Protein AF-A0A7K4GMF8-F1 (afdb_monomer_lite)

pLDDT: mean 74.52, std 19.61, range [29.48, 93.5]

Structure (mmCIF, N/CA/C/O backbone):
data_AF-A0A7K4GMF8-F1
#
_entry.id   AF-A0A7K4GMF8-F1
#
loop_
_atom_site.group_PDB
_atom_site.id
_atom_site.type_symbol
_atom_site.label_atom_id
_atom_site.label_alt_id
_atom_site.label_comp_id
_atom_site.label_asym_id
_atom_site.label_entity_id
_atom_site.label_seq_id
_atom_site.pdbx_PDB_ins_code
_atom_site.Cartn_x
_atom_site.Cartn_y
_atom_site.Cartn_z
_atom_site.occupancy
_atom_site.B_iso_or_equiv
_atom_site.auth_seq_id
_atom_site.auth_comp_id
_atom_site.auth_asym_id
_atom_site.auth_atom_id
_atom_site.pdbx_PDB_model_num
ATOM 1 N N . MET A 1 1 ? -16.614 16.692 -18.295 1.00 58.47 1 MET A N 1
ATOM 2 C CA . MET A 1 1 ? -15.230 16.206 -18.483 1.00 58.47 1 MET A CA 1
ATOM 3 C C . MET A 1 1 ? -15.254 14.702 -18.284 1.00 58.47 1 MET A C 1
ATOM 5 O O . MET A 1 1 ? -15.741 14.270 -17.250 1.00 58.47 1 MET A O 1
ATOM 9 N N . SER A 1 2 ? -14.826 13.918 -19.275 1.00 72.44 2 SER A N 1
ATOM 10 C CA . SER A 1 2 ? -14.635 12.476 -19.089 1.00 72.44 2 SER A CA 1
ATOM 11 C C . SER A 1 2 ? -13.378 12.295 -18.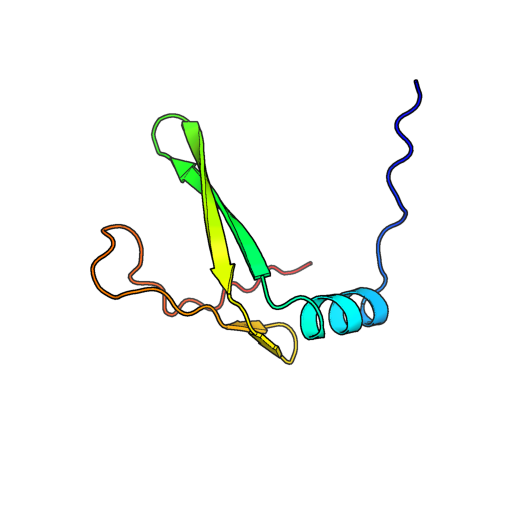245 1.00 72.44 2 SER A C 1
ATOM 13 O O . SER A 1 2 ? -12.295 12.664 -18.693 1.00 72.44 2 SER A O 1
ATOM 15 N N . TYR A 1 3 ? -13.521 11.829 -17.006 1.00 74.00 3 TYR A N 1
ATOM 16 C CA . TYR A 1 3 ? -12.366 11.502 -16.178 1.00 74.00 3 TYR A CA 1
ATOM 17 C C . TYR A 1 3 ? -11.794 10.176 -16.675 1.00 74.00 3 TYR A C 1
ATOM 19 O O . TYR A 1 3 ? -12.339 9.110 -16.397 1.00 74.00 3 TYR A O 1
ATOM 27 N N . THR A 1 4 ? -10.735 10.248 -17.474 1.00 82.62 4 THR A N 1
ATOM 28 C CA . THR A 1 4 ? -10.045 9.054 -17.959 1.00 82.62 4 THR A CA 1
ATOM 29 C C . THR A 1 4 ? -9.098 8.585 -16.867 1.00 82.62 4 THR A C 1
ATOM 31 O O . THR A 1 4 ? -8.036 9.170 -16.658 1.00 82.62 4 THR A O 1
ATOM 34 N N . GLN A 1 5 ? -9.505 7.547 -16.142 1.00 85.31 5 GLN A N 1
ATOM 35 C CA . GLN A 1 5 ? -8.623 6.865 -15.208 1.00 85.31 5 GLN A CA 1
ATOM 36 C C . GLN A 1 5 ? -7.478 6.207 -15.987 1.00 85.31 5 GLN A C 1
ATOM 38 O O . GLN A 1 5 ? -7.688 5.670 -17.077 1.00 85.31 5 GLN A O 1
ATOM 43 N N . ALA A 1 6 ? -6.262 6.271 -15.441 1.00 84.94 6 ALA A N 1
ATOM 44 C CA . ALA A 1 6 ? -5.125 5.565 -16.015 1.00 84.94 6 ALA A CA 1
ATOM 45 C C . ALA A 1 6 ? -5.415 4.051 -16.078 1.00 84.94 6 ALA A C 1
ATOM 47 O O . ALA A 1 6 ? -6.131 3.534 -15.212 1.00 84.94 6 ALA A O 1
ATOM 48 N N . PRO A 1 7 ? -4.881 3.335 -17.082 1.00 86.50 7 PRO A N 1
ATOM 49 C CA . PRO A 1 7 ? -4.990 1.883 -17.130 1.00 86.50 7 PRO A CA 1
ATOM 50 C C . PRO A 1 7 ? -4.375 1.252 -15.874 1.00 86.50 7 PRO A C 1
ATOM 52 O O . PRO A 1 7 ? -3.489 1.826 -15.238 1.00 86.50 7 PRO A O 1
ATOM 55 N N . HIS A 1 8 ? -4.868 0.070 -15.508 1.00 88.00 8 HIS A N 1
ATOM 56 C CA . HIS A 1 8 ? -4.315 -0.693 -14.394 1.00 88.00 8 HIS A CA 1
ATOM 57 C C . HIS A 1 8 ? -2.870 -1.107 -14.696 1.00 88.00 8 HIS A C 1
ATOM 59 O O . HIS A 1 8 ? -2.534 -1.418 -15.838 1.00 88.00 8 HIS A O 1
ATOM 65 N N . LEU A 1 9 ? -2.033 -1.126 -13.659 1.00 90.81 9 LEU A N 1
ATOM 66 C CA . LEU A 1 9 ? -0.690 -1.693 -13.741 1.00 90.81 9 LEU A CA 1
ATOM 67 C C . LEU A 1 9 ? -0.791 -3.216 -13.862 1.00 90.81 9 LEU A C 1
ATOM 69 O O . LEU A 1 9 ? -1.648 -3.831 -13.220 1.00 90.81 9 LEU A O 1
ATOM 73 N N . ASN A 1 10 ? 0.098 -3.830 -14.639 1.00 93.50 10 ASN A N 1
ATOM 74 C CA . ASN A 1 10 ? 0.290 -5.280 -14.567 1.00 93.50 10 ASN A CA 1
ATOM 75 C C . ASN A 1 10 ? 1.054 -5.675 -13.285 1.00 93.50 10 ASN A C 1
ATOM 77 O O . ASN A 1 10 ? 1.585 -4.816 -12.580 1.00 93.50 10 ASN A O 1
ATOM 81 N N . ASP A 1 11 ? 1.135 -6.974 -12.979 1.00 90.81 11 ASP A N 1
ATOM 82 C CA . ASP A 1 11 ? 1.775 -7.464 -11.747 1.00 90.81 11 ASP A CA 1
ATOM 83 C C . ASP A 1 11 ? 3.216 -6.971 -11.575 1.00 90.81 11 ASP A C 1
ATOM 85 O O . ASP A 1 11 ? 3.605 -6.557 -10.483 1.00 90.81 11 ASP A O 1
ATOM 89 N N . LYS A 1 12 ? 3.997 -6.963 -12.662 1.00 91.81 12 LYS A N 1
ATOM 90 C CA . LYS A 1 12 ? 5.382 -6.496 -12.632 1.00 91.81 12 LYS A CA 1
ATOM 91 C C . LYS A 1 12 ? 5.458 -4.991 -12.387 1.00 91.81 12 LYS A C 1
ATOM 93 O O . LYS A 1 12 ? 6.256 -4.548 -11.570 1.00 91.81 12 LYS A O 1
ATOM 98 N N . GLU A 1 13 ? 4.646 -4.208 -13.088 1.00 92.50 13 GLU A N 1
ATOM 99 C CA . GLU A 1 13 ? 4.605 -2.752 -12.921 1.00 92.50 13 GLU A CA 1
ATOM 100 C C . GLU A 1 13 ? 4.146 -2.356 -11.516 1.00 92.50 13 GLU A C 1
ATOM 102 O O . GLU A 1 13 ? 4.686 -1.418 -10.929 1.00 92.50 13 GLU A O 1
ATOM 107 N N . ARG A 1 14 ? 3.179 -3.091 -10.958 1.00 91.38 14 ARG A N 1
ATOM 108 C CA . ARG A 1 14 ? 2.739 -2.941 -9.573 1.00 91.38 14 ARG A CA 1
ATOM 109 C C . ARG A 1 14 ? 3.892 -3.212 -8.613 1.00 91.38 14 ARG A C 1
ATOM 111 O O . ARG A 1 14 ? 4.155 -2.378 -7.753 1.00 91.38 14 ARG A O 1
ATOM 118 N N . ASP A 1 15 ? 4.553 -4.359 -8.738 1.00 91.00 15 ASP A N 1
ATOM 119 C CA . ASP A 1 15 ? 5.618 -4.750 -7.815 1.00 91.00 15 ASP A CA 1
ATOM 120 C C . ASP A 1 15 ? 6.803 -3.772 -7.900 1.00 91.00 15 ASP A C 1
ATOM 122 O O . ASP A 1 15 ? 7.246 -3.263 -6.871 1.00 91.00 15 ASP A O 1
ATOM 126 N N . ASP A 1 16 ? 7.215 -3.386 -9.114 1.00 91.75 16 ASP A N 1
ATOM 127 C CA . ASP A 1 16 ? 8.263 -2.382 -9.346 1.00 91.75 16 ASP A CA 1
ATOM 128 C C . ASP A 1 16 ? 7.892 -1.001 -8.759 1.00 91.75 16 ASP A C 1
ATOM 130 O O . ASP A 1 16 ? 8.772 -0.243 -8.336 1.00 91.75 16 ASP A O 1
ATOM 134 N N . PHE A 1 17 ? 6.604 -0.637 -8.761 1.00 90.88 17 PHE A N 1
ATOM 135 C CA . PHE A 1 17 ? 6.110 0.606 -8.164 1.00 90.88 17 PHE A CA 1
ATOM 136 C C . PHE A 1 17 ? 6.132 0.541 -6.633 1.00 90.88 17 PHE A C 1
ATOM 138 O O . PHE A 1 17 ? 6.654 1.449 -5.980 1.00 90.88 17 PHE A O 1
ATOM 145 N N . LEU A 1 18 ? 5.603 -0.543 -6.062 1.00 90.81 18 LEU A N 1
ATOM 146 C CA . LEU A 1 18 ? 5.511 -0.743 -4.616 1.00 90.81 18 LEU A CA 1
ATOM 147 C C . LEU A 1 18 ? 6.887 -0.897 -3.954 1.00 90.81 18 LEU A C 1
ATOM 149 O O . LEU A 1 18 ? 7.054 -0.484 -2.809 1.00 90.81 18 LEU A O 1
ATOM 153 N N . GLU A 1 19 ? 7.887 -1.426 -4.662 1.00 89.19 19 GLU A N 1
ATOM 154 C CA . GLU A 1 19 ? 9.273 -1.487 -4.174 1.00 89.19 19 GLU A CA 1
ATOM 155 C C . GLU A 1 19 ? 9.954 -0.108 -4.098 1.00 89.19 19 GLU A C 1
ATOM 157 O O . GLU A 1 19 ? 10.880 0.081 -3.308 1.00 89.19 1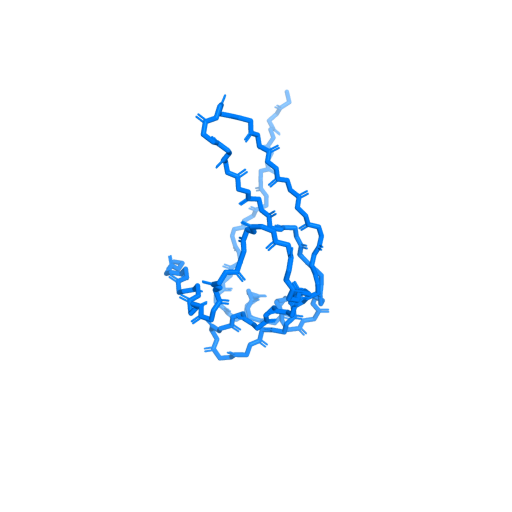9 GLU A O 1
ATOM 162 N N . LYS A 1 20 ? 9.505 0.873 -4.895 1.00 86.81 20 LYS A N 1
ATOM 163 C CA . LYS A 1 20 ? 10.132 2.207 -4.992 1.00 86.81 20 LYS A CA 1
ATOM 164 C C . LYS A 1 20 ? 9.453 3.285 -4.153 1.00 86.81 20 LYS A C 1
ATOM 166 O O . LYS A 1 20 ? 10.086 4.301 -3.873 1.00 86.81 20 LYS A O 1
ATOM 171 N N . ALA A 1 21 ? 8.184 3.110 -3.792 1.00 78.62 21 ALA A N 1
ATOM 172 C CA . ALA A 1 21 ? 7.392 4.110 -3.079 1.00 78.62 21 ALA A CA 1
ATOM 173 C C . ALA A 1 21 ? 7.293 3.745 -1.589 1.00 78.62 21 ALA A C 1
ATOM 175 O O . ALA A 1 21 ? 6.416 2.978 -1.230 1.00 78.62 21 ALA A O 1
ATOM 176 N N . PRO A 1 22 ? 8.137 4.276 -0.686 1.00 79.19 22 PRO A N 1
ATOM 177 C CA . PRO A 1 22 ? 8.188 3.802 0.699 1.00 79.19 22 PRO A CA 1
ATOM 178 C C . PRO A 1 22 ? 7.050 4.331 1.580 1.00 79.19 22 PRO A C 1
ATOM 180 O O . PRO A 1 22 ? 7.024 4.041 2.775 1.00 79.19 22 PRO A O 1
ATOM 183 N N . THR A 1 23 ? 6.142 5.153 1.048 1.00 88.12 23 THR A N 1
ATOM 184 C CA . THR A 1 23 ? 5.069 5.783 1.819 1.00 88.12 23 THR A CA 1
ATOM 185 C C . THR A 1 23 ? 3.697 5.477 1.238 1.00 88.12 23 THR A C 1
ATOM 187 O O . THR A 1 23 ? 3.489 5.500 0.027 1.00 88.12 23 THR A O 1
ATOM 190 N N . ALA A 1 24 ? 2.744 5.198 2.123 1.00 89.44 24 ALA A N 1
ATOM 191 C CA . ALA A 1 24 ? 1.348 4.952 1.781 1.00 89.44 24 ALA A CA 1
ATOM 192 C C . ALA A 1 24 ? 0.427 5.676 2.764 1.00 89.44 24 ALA A C 1
ATOM 194 O O . ALA A 1 24 ? 0.850 6.081 3.847 1.00 89.44 24 ALA A O 1
ATOM 195 N N . ILE A 1 25 ? -0.845 5.816 2.396 1.00 88.00 25 ILE A N 1
ATOM 196 C CA . ILE A 1 25 ? -1.902 6.232 3.318 1.00 88.00 25 ILE A CA 1
ATOM 197 C C . ILE A 1 25 ? -2.771 5.009 3.580 1.00 88.00 25 ILE A C 1
ATOM 199 O O . ILE A 1 25 ? -3.383 4.474 2.657 1.00 88.00 25 ILE A O 1
ATOM 203 N N . ILE A 1 26 ? -2.823 4.569 4.834 1.00 85.75 26 ILE A N 1
ATOM 204 C CA . ILE A 1 26 ? -3.761 3.529 5.252 1.00 85.75 26 ILE A CA 1
ATOM 205 C C . ILE A 1 26 ? -5.057 4.215 5.645 1.00 85.75 26 ILE A C 1
ATOM 207 O O . ILE A 1 26 ? -5.076 5.029 6.570 1.00 85.75 26 ILE A O 1
ATOM 211 N N . CYS A 1 27 ? -6.133 3.860 4.953 1.00 84.44 27 CYS A N 1
ATOM 212 C CA . CYS A 1 27 ? -7.475 4.332 5.248 1.00 84.44 27 CYS A CA 1
ATOM 213 C C . CYS A 1 27 ? -8.262 3.249 5.989 1.00 84.44 27 CYS A C 1
ATOM 215 O O . CYS A 1 27 ? -8.227 2.075 5.629 1.00 84.44 27 CYS A O 1
ATOM 217 N N . SER A 1 28 ? -8.999 3.663 7.011 1.00 83.12 28 SER A N 1
ATOM 218 C CA . SER A 1 28 ? -9.957 2.835 7.741 1.00 83.12 28 SER A CA 1
ATOM 219 C C . SER A 1 28 ? -11.286 3.570 7.837 1.00 83.12 28 SER A C 1
ATOM 221 O O . SER A 1 28 ? -11.319 4.802 7.808 1.00 83.12 28 SER A O 1
ATOM 223 N N . ILE A 1 29 ? -12.370 2.813 7.958 1.00 85.25 29 ILE A N 1
ATOM 224 C CA . ILE A 1 29 ? -13.691 3.353 8.270 1.00 85.25 29 ILE A CA 1
ATOM 225 C C . ILE A 1 29 ? -13.909 3.136 9.768 1.00 85.25 29 ILE A C 1
ATOM 227 O O . ILE A 1 29 ? -13.694 2.036 10.277 1.00 85.25 29 ILE A O 1
ATOM 231 N N . ASN A 1 30 ? -14.255 4.199 10.484 1.00 80.69 30 ASN A N 1
ATOM 232 C CA . ASN A 1 30 ? -14.613 4.140 11.898 1.00 80.69 30 ASN A CA 1
ATOM 233 C C . ASN A 1 30 ? -16.041 3.594 12.072 1.00 80.69 30 ASN A C 1
ATOM 235 O O . ASN A 1 30 ? -16.824 3.567 11.125 1.00 80.69 30 ASN A O 1
ATOM 239 N N . GLU A 1 31 ? -16.408 3.202 13.294 1.00 85.94 31 GLU A N 1
ATOM 240 C CA . GLU A 1 31 ? -17.764 2.713 13.605 1.00 85.94 31 GLU A CA 1
ATOM 241 C C . GLU A 1 31 ? -18.863 3.741 13.284 1.00 85.94 31 GLU A C 1
ATOM 243 O O . GLU A 1 31 ? -19.974 3.368 12.921 1.00 85.94 31 GLU A O 1
ATOM 248 N N . ASP A 1 32 ? -18.542 5.036 13.358 1.00 86.75 32 ASP A N 1
ATOM 249 C CA . ASP A 1 32 ? -19.441 6.147 13.023 1.00 86.75 32 ASP A CA 1
ATOM 250 C C . ASP A 1 32 ? -19.518 6.454 11.511 1.00 86.75 32 ASP A C 1
ATOM 252 O O . ASP A 1 32 ? -20.161 7.420 11.100 1.00 86.75 32 ASP A O 1
ATOM 256 N N . GLY A 1 33 ? -18.855 5.650 10.674 1.00 86.12 33 GLY A N 1
ATOM 257 C CA . GLY A 1 33 ? -18.826 5.808 9.220 1.00 86.12 33 GLY A CA 1
ATOM 258 C C . GLY A 1 33 ? -17.837 6.858 8.708 1.00 86.12 33 GLY A C 1
ATOM 259 O O . GLY A 1 33 ? -17.727 7.047 7.495 1.00 86.12 33 GLY A O 1
ATOM 260 N N . THR A 1 34 ? -17.085 7.530 9.585 1.00 85.25 34 THR A N 1
ATOM 261 C CA . THR A 1 34 ? -16.053 8.484 9.158 1.00 85.25 34 THR A CA 1
ATOM 262 C C . THR A 1 34 ? -14.810 7.767 8.626 1.00 85.25 34 THR A C 1
ATOM 264 O O . THR A 1 34 ? -14.422 6.701 9.109 1.00 85.25 34 THR A O 1
ATOM 267 N N . ILE A 1 35 ? -14.158 8.357 7.620 1.00 88.44 35 ILE A N 1
ATOM 268 C CA . ILE A 1 35 ? -12.905 7.832 7.064 1.00 88.44 35 ILE A CA 1
ATOM 269 C C . ILE A 1 35 ? -11.730 8.427 7.835 1.00 88.44 35 ILE A C 1
ATOM 271 O O . ILE A 1 35 ? -11.600 9.645 7.961 1.00 88.44 35 ILE A O 1
ATOM 275 N N . HIS A 1 36 ? -10.837 7.562 8.301 1.00 82.75 36 HIS A N 1
ATOM 276 C CA . HIS A 1 36 ? -9.578 7.947 8.917 1.00 82.75 36 HIS A CA 1
ATOM 277 C C . HIS A 1 36 ? -8.405 7.439 8.081 1.00 82.75 36 HIS A C 1
ATOM 279 O O . HIS A 1 36 ? -8.243 6.229 7.924 1.00 82.75 36 HIS A O 1
ATOM 285 N N . GLY A 1 37 ? -7.595 8.364 7.564 1.00 85.06 37 GLY A N 1
ATOM 286 C CA . GLY A 1 37 ? -6.377 8.078 6.808 1.00 85.06 37 GLY A CA 1
ATOM 287 C C . GLY A 1 37 ? -5.129 8.467 7.594 1.00 85.06 37 GLY A C 1
ATOM 288 O O . GLY A 1 37 ? -5.056 9.585 8.102 1.00 85.06 37 GLY A O 1
ATOM 289 N N . VAL A 1 38 ? -4.144 7.571 7.673 1.00 83.56 38 VAL A N 1
ATOM 290 C CA . VAL A 1 38 ? -2.842 7.849 8.300 1.00 83.56 38 VAL A CA 1
ATOM 291 C C . VAL A 1 38 ? -1.697 7.577 7.328 1.00 83.56 38 VAL A C 1
ATOM 293 O O . VAL A 1 38 ? -1.689 6.524 6.685 1.00 83.56 38 VAL A O 1
ATOM 296 N N . PRO A 1 39 ? -0.720 8.494 7.203 1.00 87.75 39 PRO A N 1
ATOM 297 C CA . PRO A 1 39 ? 0.482 8.222 6.437 1.00 87.75 39 PRO A CA 1
ATOM 298 C C . PRO A 1 39 ? 1.347 7.209 7.187 1.00 87.75 39 PRO A C 1
ATOM 300 O O . PRO A 1 39 ? 1.557 7.321 8.396 1.00 87.75 39 PRO A O 1
ATOM 303 N N . VAL A 1 40 ? 1.872 6.233 6.461 1.00 84.12 40 VAL A N 1
ATOM 304 C CA . VAL A 1 40 ? 2.780 5.217 6.988 1.00 84.12 40 VAL A CA 1
ATOM 305 C C . VAL A 1 40 ? 3.973 5.056 6.072 1.00 84.12 40 VAL A C 1
ATOM 307 O O . VAL A 1 40 ? 3.885 5.266 4.861 1.00 84.12 40 VAL A O 1
ATOM 310 N N . TRP A 1 41 ? 5.087 4.644 6.660 1.00 87.88 41 TRP A N 1
ATOM 311 C CA . TRP A 1 41 ? 6.176 4.061 5.897 1.00 87.88 41 TRP A CA 1
ATOM 312 C C . TRP A 1 41 ? 5.943 2.561 5.783 1.00 87.88 41 TRP A C 1
ATOM 314 O O . TRP A 1 41 ? 5.510 1.924 6.749 1.00 87.88 41 TRP A O 1
ATOM 324 N N . PHE A 1 42 ? 6.222 2.004 4.613 1.00 87.06 42 PHE A N 1
ATOM 325 C CA . PHE A 1 42 ? 6.111 0.576 4.372 1.00 87.06 42 PHE A CA 1
ATOM 326 C C . PHE A 1 42 ? 7.309 0.048 3.586 1.00 87.06 42 PHE A C 1
ATOM 328 O O . PHE A 1 42 ? 8.015 0.786 2.900 1.00 87.06 42 PHE A O 1
ATOM 335 N N . LYS A 1 43 ? 7.510 -1.265 3.678 1.00 87.12 43 LYS A N 1
ATOM 336 C CA . LYS A 1 43 ? 8.342 -2.044 2.763 1.00 87.12 43 LYS A CA 1
ATOM 337 C C . LYS A 1 43 ? 7.450 -3.063 2.066 1.00 87.12 43 LYS A C 1
ATOM 339 O O . LYS A 1 43 ? 6.694 -3.757 2.743 1.00 87.12 43 LYS A O 1
ATOM 344 N N . TYR A 1 44 ? 7.541 -3.157 0.746 1.00 87.62 44 TYR A N 1
ATOM 345 C CA . TYR A 1 44 ? 6.901 -4.222 -0.016 1.00 87.62 44 TYR A CA 1
ATOM 346 C C . TYR A 1 44 ? 7.938 -5.264 -0.420 1.00 87.62 44 TYR A C 1
ATOM 348 O O . TYR A 1 44 ? 9.000 -4.921 -0.933 1.00 87.62 44 TYR A O 1
ATOM 356 N N . GLU A 1 45 ? 7.662 -6.532 -0.133 1.00 85.50 45 GLU A N 1
ATOM 357 C CA . GLU A 1 45 ? 8.551 -7.639 -0.473 1.00 85.50 45 GLU A CA 1
ATOM 358 C C . GLU A 1 45 ? 7.725 -8.903 -0.721 1.00 85.50 45 GLU A C 1
ATOM 360 O O . GLU A 1 45 ? 6.960 -9.335 0.142 1.00 85.50 45 GLU A O 1
ATOM 365 N N . ARG A 1 46 ? 7.884 -9.514 -1.904 1.00 84.44 46 ARG A N 1
ATOM 366 C CA . ARG A 1 46 ? 7.241 -10.794 -2.273 1.00 84.44 46 ARG A CA 1
ATOM 367 C C . ARG A 1 46 ? 5.720 -10.813 -2.032 1.00 84.44 46 ARG A C 1
ATOM 369 O O . ARG A 1 46 ? 5.195 -11.765 -1.452 1.00 84.44 46 ARG A O 1
ATOM 376 N N . GLY A 1 47 ? 5.017 -9.755 -2.441 1.00 83.94 47 GLY A N 1
ATOM 377 C CA . GLY A 1 47 ? 3.561 -9.665 -2.276 1.00 83.94 47 GLY A CA 1
ATOM 378 C C . GLY A 1 47 ? 3.095 -9.281 -0.871 1.00 83.94 47 GLY A C 1
ATOM 379 O O . GLY A 1 47 ? 1.914 -9.431 -0.564 1.00 83.94 47 GLY A O 1
ATOM 380 N N . GLN A 1 48 ? 3.998 -8.840 0.011 1.00 84.94 48 GLN A N 1
ATOM 381 C CA . GLN A 1 48 ? 3.676 -8.523 1.403 1.00 84.94 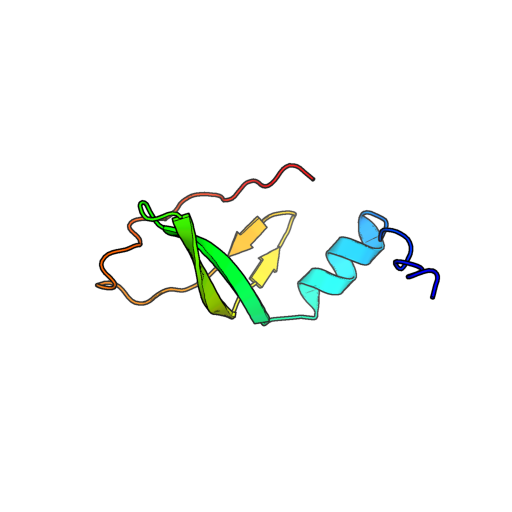48 GLN A CA 1
ATOM 382 C C . GLN A 1 48 ? 4.088 -7.099 1.760 1.00 84.94 48 GLN A C 1
ATOM 384 O O . GLN A 1 48 ? 5.186 -6.661 1.428 1.00 84.94 48 GLN A O 1
ATOM 389 N N . PHE A 1 49 ? 3.217 -6.409 2.497 1.00 85.94 49 PHE A N 1
ATOM 390 C CA . PHE A 1 49 ? 3.493 -5.105 3.089 1.00 85.94 49 PHE A CA 1
ATOM 391 C C . PHE A 1 49 ? 3.958 -5.270 4.535 1.00 85.94 49 PHE A C 1
ATOM 393 O O . PHE A 1 49 ? 3.255 -5.850 5.363 1.00 85.94 49 PHE A O 1
ATOM 400 N N . LEU A 1 50 ? 5.126 -4.720 4.852 1.00 85.00 50 LEU A N 1
ATOM 401 C CA . LEU A 1 50 ? 5.626 -4.575 6.211 1.00 85.00 50 LEU A CA 1
ATOM 402 C C . LEU A 1 50 ? 5.492 -3.108 6.610 1.00 85.00 50 LEU A C 1
ATOM 404 O O . LEU A 1 50 ? 6.076 -2.237 5.970 1.00 85.00 50 LEU A O 1
ATOM 408 N N . ILE A 1 51 ? 4.729 -2.842 7.666 1.00 83.75 51 ILE A N 1
ATOM 409 C CA . ILE A 1 51 ? 4.429 -1.493 8.153 1.00 83.75 51 ILE A CA 1
ATOM 410 C C . ILE A 1 51 ? 4.802 -1.430 9.636 1.00 83.75 51 ILE A C 1
ATOM 412 O O . ILE A 1 51 ? 4.397 -2.288 10.419 1.00 83.75 51 ILE A O 1
ATOM 416 N N . THR A 1 52 ? 5.574 -0.421 10.036 1.00 72.19 52 THR A N 1
ATOM 417 C CA . THR A 1 52 ? 5.960 -0.212 11.440 1.00 72.19 52 THR A CA 1
ATOM 418 C C . THR A 1 52 ? 5.046 0.813 12.097 1.00 72.19 52 THR A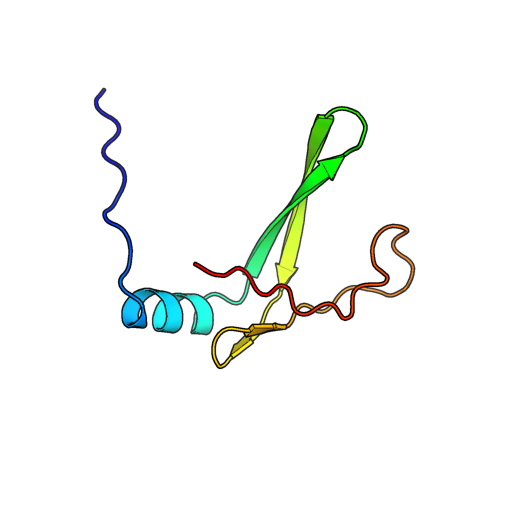 C 1
ATOM 420 O O . THR A 1 52 ? 4.955 1.944 11.622 1.00 72.19 52 THR A O 1
ATOM 423 N N . LEU A 1 53 ? 4.405 0.452 13.210 1.00 67.62 53 LEU A N 1
ATOM 424 C CA . LEU A 1 53 ? 3.526 1.341 13.975 1.00 67.62 53 LEU A CA 1
ATOM 425 C C . LEU A 1 53 ? 3.944 1.350 15.452 1.00 67.62 53 LEU A C 1
ATOM 427 O O . LEU A 1 53 ? 4.408 0.340 15.982 1.00 67.62 53 LEU A O 1
ATOM 431 N N . GLN A 1 54 ? 3.836 2.508 16.113 1.00 56.78 54 GLN A N 1
ATOM 432 C CA . GLN A 1 54 ? 4.234 2.656 17.517 1.00 56.78 54 GLN A CA 1
ATOM 433 C C . GLN A 1 54 ? 3.288 1.869 18.433 1.00 56.78 54 GLN A C 1
ATOM 435 O O . GLN A 1 54 ? 2.068 1.944 18.305 1.00 56.78 54 GLN A O 1
ATOM 440 N N . LYS A 1 55 ? 3.842 1.127 19.395 1.00 46.09 55 LYS A N 1
ATOM 441 C CA . LYS A 1 55 ? 3.054 0.374 20.378 1.00 46.09 55 LYS A CA 1
ATOM 442 C C . LYS A 1 55 ? 2.320 1.355 21.305 1.00 46.09 55 LYS A C 1
ATOM 444 O O . LYS A 1 55 ? 2.969 2.174 21.946 1.00 46.09 55 LYS A O 1
ATOM 449 N N . GLY A 1 56 ? 0.988 1.270 21.385 1.00 50.50 56 GLY A N 1
ATOM 450 C CA . GLY A 1 56 ? 0.168 2.100 22.286 1.00 50.50 56 GLY A CA 1
ATOM 451 C C . GLY A 1 56 ? -0.804 3.073 21.610 1.00 50.50 56 GLY A C 1
ATOM 452 O O . GLY A 1 56 ? -1.625 3.678 22.298 1.00 50.50 56 GLY A O 1
ATOM 453 N N . VAL A 1 57 ? -0.809 3.183 20.276 1.00 51.62 57 VAL A N 1
ATOM 454 C CA . VAL A 1 57 ? -2.008 3.679 19.580 1.00 51.62 57 VAL A CA 1
ATOM 455 C C . VAL A 1 57 ? -3.124 2.672 19.865 1.00 51.62 57 VAL A C 1
ATOM 457 O O . VAL A 1 57 ? -2.923 1.481 19.638 1.00 51.62 57 VAL A O 1
ATOM 460 N N . LYS A 1 58 ? -4.291 3.122 20.352 1.00 45.53 58 LYS A N 1
ATOM 461 C CA . LYS A 1 58 ? -5.469 2.291 20.716 1.00 45.53 58 LYS A CA 1
ATOM 462 C C . LYS A 1 58 ? -5.995 1.361 19.598 1.00 45.53 58 LYS A C 1
ATOM 464 O O . LYS A 1 58 ? -7.042 0.749 19.759 1.00 45.53 58 LYS A O 1
ATOM 469 N N . LYS A 1 59 ? -5.320 1.286 1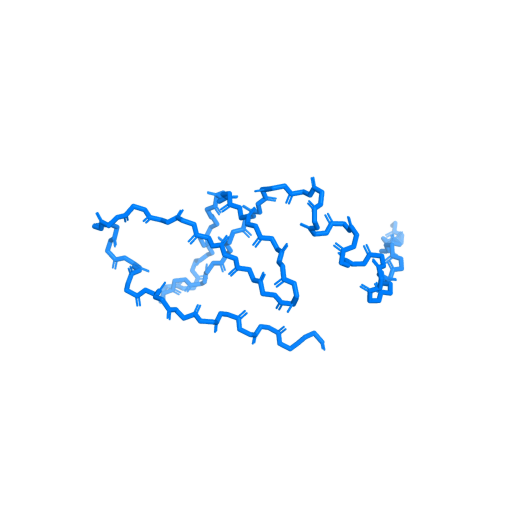8.453 1.00 49.88 59 LYS A N 1
ATOM 470 C CA . LYS A 1 59 ? -5.866 0.821 17.184 1.00 49.88 59 LYS A CA 1
ATOM 471 C C . LYS A 1 59 ? -5.032 -0.249 16.477 1.00 49.88 59 LYS A C 1
ATOM 473 O O . LYS A 1 59 ? -5.318 -0.514 15.319 1.00 49.88 59 LYS A O 1
ATOM 478 N N . LEU A 1 60 ? -4.020 -0.858 17.112 1.00 42.16 60 LEU A N 1
ATOM 479 C CA . LEU A 1 60 ? -3.200 -1.853 16.409 1.00 42.16 60 LEU A CA 1
ATOM 480 C C . LEU A 1 60 ? -2.473 -2.864 17.322 1.00 42.16 60 LEU A C 1
ATOM 482 O O . LEU A 1 60 ? -1.282 -2.747 17.599 1.00 42.16 60 LEU A O 1
ATOM 486 N N . GLU A 1 61 ? -3.174 -3.927 17.714 1.00 37.12 61 GLU A N 1
ATOM 487 C CA . GLU A 1 61 ? -2.560 -5.259 17.802 1.00 37.12 61 GLU A CA 1
ATOM 488 C C . GLU A 1 61 ? -2.700 -5.921 16.427 1.00 37.12 61 GLU A C 1
ATOM 490 O O . GLU A 1 61 ? -3.581 -6.741 16.197 1.00 37.12 61 GLU A O 1
ATOM 495 N N . ILE A 1 62 ? -1.875 -5.507 15.462 1.00 38.25 62 ILE A N 1
ATOM 496 C CA . ILE A 1 62 ? -1.851 -6.125 14.134 1.00 38.25 62 ILE A CA 1
ATOM 497 C C . ILE A 1 62 ? -0.397 -6.440 13.770 1.00 38.25 62 ILE A C 1
ATOM 499 O O . ILE A 1 62 ? 0.294 -5.665 13.121 1.00 38.25 62 ILE A O 1
ATOM 503 N N . LEU A 1 63 ? 0.057 -7.630 14.171 1.00 38.19 63 LEU A N 1
ATOM 504 C CA . LEU A 1 63 ? 0.912 -8.466 13.322 1.00 38.19 63 LEU A CA 1
ATOM 505 C C . LEU A 1 63 ? -0.015 -9.289 12.405 1.00 38.19 63 LEU A C 1
ATOM 507 O O . LEU A 1 63 ? 0.010 -10.515 12.431 1.00 38.19 63 LEU A O 1
ATOM 511 N N . GLN A 1 64 ? -0.905 -8.649 11.639 1.00 40.06 64 GLN A N 1
ATOM 512 C CA . GLN A 1 64 ? -1.628 -9.358 10.579 1.00 40.06 64 GLN A CA 1
ATOM 513 C C . GLN A 1 64 ? -0.911 -9.127 9.264 1.00 40.06 64 GLN A C 1
ATOM 515 O O . GLN A 1 64 ? -0.691 -7.994 8.839 1.00 40.06 64 GLN A O 1
ATOM 520 N N . LYS A 1 65 ? -0.621 -10.240 8.591 1.00 37.81 65 LYS A N 1
ATOM 521 C CA . LYS A 1 65 ? -0.574 -10.288 7.134 1.00 37.81 65 LYS A CA 1
ATOM 522 C C . LYS A 1 65 ? -1.836 -9.607 6.606 1.00 37.81 65 LYS A C 1
ATOM 524 O O . LYS A 1 65 ? -2.907 -10.209 6.622 1.00 37.81 65 LYS A O 1
ATOM 529 N N . ILE A 1 66 ? -1.718 -8.375 6.128 1.00 41.28 66 ILE A N 1
ATOM 530 C CA . ILE A 1 66 ? -2.727 -7.821 5.232 1.00 41.28 66 ILE A CA 1
ATOM 531 C C . ILE A 1 66 ? -2.451 -8.471 3.875 1.00 41.28 66 ILE A C 1
ATOM 533 O O . ILE A 1 66 ? -1.704 -7.952 3.051 1.00 41.28 66 ILE A O 1
ATOM 537 N N . THR A 1 67 ? -2.979 -9.682 3.682 1.00 33.59 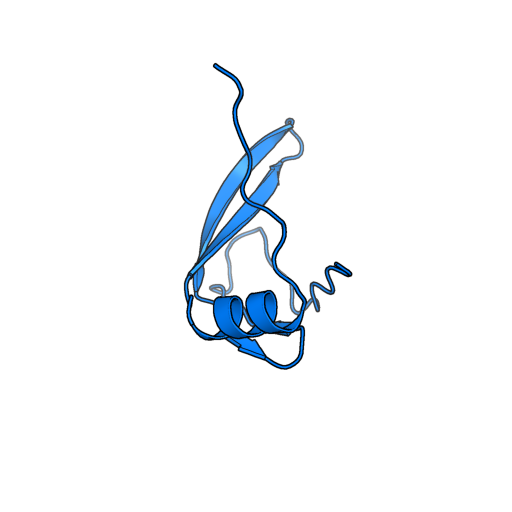67 THR A N 1
ATOM 538 C CA . THR A 1 67 ? -3.075 -10.298 2.357 1.00 33.59 67 THR A CA 1
ATOM 539 C C . THR A 1 67 ? -4.263 -9.644 1.666 1.00 33.59 67 THR A C 1
ATOM 541 O O . THR A 1 67 ? -5.389 -10.118 1.764 1.00 33.59 67 THR A O 1
ATOM 544 N N . MET A 1 68 ? -4.025 -8.510 1.008 1.00 39.34 68 MET A N 1
ATOM 545 C CA . MET A 1 68 ? -4.935 -8.055 -0.036 1.00 39.34 68 MET A CA 1
ATOM 546 C C . MET A 1 68 ? -4.657 -8.926 -1.257 1.00 39.34 68 MET A C 1
ATOM 548 O O . MET A 1 68 ? -3.641 -8.753 -1.926 1.00 39.34 68 MET A O 1
ATOM 552 N N . SER A 1 69 ? -5.522 -9.911 -1.497 1.00 29.48 69 SER A N 1
ATOM 553 C CA . SER A 1 69 ? -5.627 -10.532 -2.814 1.00 29.48 69 SER A CA 1
ATOM 554 C C . SER A 1 69 ? -6.075 -9.439 -3.779 1.00 29.48 69 SER A C 1
ATOM 556 O O . SER A 1 69 ? -7.196 -8.944 -3.661 1.00 29.48 69 SER A O 1
ATOM 558 N N . LEU A 1 70 ? -5.150 -9.001 -4.631 1.00 33.75 70 LEU A N 1
ATOM 559 C CA . LEU A 1 70 ? -5.451 -8.170 -5.792 1.00 33.75 70 LEU A CA 1
ATOM 560 C C . LEU A 1 70 ? -6.144 -9.010 -6.863 1.00 33.75 70 LEU A C 1
ATOM 562 O O . LEU A 1 70 ? -5.780 -10.204 -6.983 1.00 33.75 70 LEU A O 1
#

Foldseek 3Di:
DPPDDDDDDDPVRVQVVQQPDQKDWDWDQDPVRDIDTDIWGWHDDPQFIDTDDDPPPPPDPDPDGPNPPD

Sequence (70 aa):
MSYTQAPHLNDKERDDFLEKAPTAIICSINEDGTIHGVPVWFKYERGQFLITLQKGVKKLEILQKITMSL

Secondary structure (DSSP, 8-state):
----PPPPPPHHHHHHHHHH--EEEEEEE-TTS-EEEEEEEEEEETTEEEE---BTBTT-----------

Radius of gyration: 14.84 Å; chains: 1; bounding box: 30×27×41 Å